Protein AF-A0A354YZM2-F1 (afdb_monomer_lite)

pLDDT: mean 81.42, std 16.95, range [34.06, 96.81]

Radius of gyration: 12.66 Å; chains: 1; bounding box: 30×36×30 Å

Sequence (90 aa):
MEITYLPDRKIISSKGDILTSPADVKGYDGLSPDQQILFDKFLNNFYQVWEFPEKHCPVKIRYVADKIPYLRVDFADDEWLHILSPTVWF

Foldseek 3Di:
DDPDDDPPPQDAAPVGDRADDCVQAACLVVDDPVQNVFVNLLLNVVRHPDPCCVQFHFRHWDWDPDPQIFIWTAGPNRDIWTRNGSPDID

Structure (mmCIF, N/CA/C/O backbone):
data_AF-A0A354YZM2-F1
#
_entry.id   AF-A0A354YZM2-F1
#
loop_
_atom_site.group_PDB
_atom_site.id
_atom_site.type_symbol
_atom_site.label_atom_id
_atom_site.label_alt_id
_atom_site.label_comp_id
_atom_site.label_asym_id
_atom_site.label_entity_id
_atom_site.label_seq_id
_atom_site.pdbx_PDB_ins_code
_atom_site.Cartn_x
_atom_site.Cartn_y
_atom_site.Cartn_z
_atom_site.occupancy
_atom_site.B_iso_or_equiv
_atom_site.auth_seq_id
_atom_site.auth_comp_id
_atom_site.auth_asym_id
_atom_site.auth_atom_id
_atom_site.pdbx_PDB_model_num
ATOM 1 N N . MET A 1 1 ? -2.434 23.169 6.115 1.00 34.06 1 MET A N 1
ATOM 2 C CA . MET A 1 1 ? -1.484 22.400 5.287 1.00 34.06 1 MET A CA 1
ATOM 3 C C . MET A 1 1 ? -2.339 21.588 4.332 1.00 34.06 1 MET A C 1
ATOM 5 O O . MET A 1 1 ? -2.852 20.549 4.721 1.00 34.06 1 MET A O 1
ATOM 9 N N . GLU A 1 2 ? -2.645 22.146 3.164 1.00 34.53 2 GLU A N 1
ATOM 10 C CA . GLU A 1 2 ? -3.450 21.456 2.153 1.00 34.53 2 GLU A CA 1
ATOM 11 C C . GLU A 1 2 ? -2.534 20.518 1.377 1.00 34.53 2 GLU A C 1
ATOM 13 O O . GLU A 1 2 ? -1.592 20.958 0.722 1.00 34.53 2 GLU A O 1
ATOM 18 N N . ILE A 1 3 ? -2.779 19.216 1.493 1.00 36.53 3 ILE A N 1
ATOM 19 C CA . ILE A 1 3 ? -2.175 18.241 0.592 1.00 36.53 3 ILE A CA 1
ATOM 20 C C . ILE A 1 3 ? -3.077 18.224 -0.639 1.00 36.53 3 ILE A C 1
ATOM 22 O O . ILE A 1 3 ? -4.117 17.572 -0.645 1.00 36.53 3 ILE A O 1
ATOM 26 N N . THR A 1 4 ? -2.714 18.990 -1.663 1.00 34.06 4 THR A N 1
ATOM 27 C CA . THR A 1 4 ? -3.371 18.946 -2.969 1.00 34.06 4 THR A CA 1
ATOM 28 C C . THR A 1 4 ? -3.071 17.592 -3.617 1.00 34.06 4 THR A C 1
ATOM 30 O O . THR A 1 4 ? -1.929 17.272 -3.963 1.00 34.06 4 THR A O 1
ATOM 33 N N . TYR A 1 5 ? -4.099 16.755 -3.731 1.00 38.88 5 TYR A N 1
ATOM 34 C CA . TYR A 1 5 ? -4.066 15.533 -4.529 1.00 38.88 5 TYR A CA 1
ATOM 35 C C . TYR A 1 5 ? -4.371 15.898 -5.981 1.00 38.88 5 TYR A C 1
ATOM 37 O O . TYR A 1 5 ? -5.393 16.520 -6.264 1.00 38.88 5 TYR A O 1
ATOM 45 N N . LEU A 1 6 ? -3.458 15.545 -6.888 1.00 42.56 6 LEU A N 1
ATOM 46 C CA . LEU A 1 6 ? -3.641 15.707 -8.327 1.00 42.56 6 LEU A CA 1
ATOM 47 C C . LEU A 1 6 ? -4.013 14.354 -8.956 1.00 42.56 6 LEU A C 1
ATOM 49 O O . LEU A 1 6 ? -3.435 13.339 -8.553 1.00 42.56 6 LEU A O 1
ATOM 53 N N . PRO A 1 7 ? -4.945 14.340 -9.927 1.00 46.25 7 PRO A N 1
ATOM 54 C CA . PRO A 1 7 ? -5.258 13.161 -10.729 1.00 46.25 7 PRO A CA 1
ATOM 55 C C . PRO A 1 7 ? -4.057 12.841 -11.641 1.00 46.25 7 PRO A C 1
ATOM 57 O O . PRO A 1 7 ? -3.383 13.760 -12.097 1.00 46.25 7 PRO A O 1
ATOM 60 N N . ASP A 1 8 ? -3.777 11.556 -11.875 1.00 49.47 8 ASP A N 1
ATOM 61 C CA . ASP A 1 8 ? -2.653 10.997 -12.664 1.00 49.47 8 ASP A CA 1
ATOM 62 C C . ASP A 1 8 ? -1.268 10.868 -11.989 1.00 49.47 8 ASP A C 1
ATOM 64 O O . ASP A 1 8 ? -0.220 11.024 -12.625 1.00 49.47 8 ASP A O 1
ATOM 68 N N . ARG A 1 9 ? -1.219 10.488 -10.704 1.00 59.47 9 ARG A N 1
ATOM 69 C CA . ARG A 1 9 ? 0.038 10.135 -10.006 1.00 59.47 9 ARG A CA 1
ATOM 70 C C . ARG A 1 9 ? 0.596 8.765 -10.418 1.00 59.47 9 ARG A C 1
ATOM 72 O O . ARG A 1 9 ? 0.574 7.821 -9.633 1.00 59.47 9 ARG A O 1
ATOM 79 N N . LYS A 1 10 ? 1.199 8.690 -11.605 1.00 59.00 10 LYS A N 1
ATOM 80 C CA . LYS A 1 10 ? 2.213 7.662 -11.891 1.00 59.00 10 LYS A CA 1
ATOM 81 C C . LYS A 1 10 ? 3.354 7.830 -10.889 1.00 59.00 10 LYS A C 1
ATOM 83 O O . LYS A 1 10 ? 3.958 8.903 -10.835 1.00 59.00 10 LYS A O 1
ATOM 88 N N . ILE A 1 11 ? 3.637 6.812 -10.079 1.00 65.12 11 ILE A N 1
ATOM 89 C CA . ILE A 1 11 ? 4.804 6.856 -9.192 1.00 65.12 11 ILE A CA 1
ATOM 90 C C . ILE A 1 11 ? 6.031 6.525 -10.039 1.00 65.12 11 ILE A C 1
ATOM 92 O O . ILE A 1 11 ? 5.977 5.628 -10.869 1.00 65.12 11 ILE A O 1
ATOM 96 N N . ILE A 1 12 ? 7.118 7.273 -9.879 1.00 62.16 12 ILE A N 1
ATOM 97 C CA . ILE A 1 12 ? 8.359 7.034 -10.619 1.00 62.16 12 ILE A CA 1
ATOM 98 C C . ILE A 1 12 ? 9.380 6.462 -9.637 1.00 62.16 12 ILE A C 1
ATOM 100 O O . ILE A 1 12 ? 9.578 7.034 -8.563 1.00 62.16 12 ILE A O 1
ATOM 104 N N . SER A 1 13 ? 9.995 5.327 -9.978 1.00 63.59 13 SER A N 1
ATOM 105 C CA . SER A 1 13 ? 11.059 4.721 -9.171 1.00 63.59 13 SER A CA 1
ATOM 106 C C . SER A 1 13 ? 12.283 5.642 -9.103 1.00 63.59 13 SER A C 1
ATOM 108 O O . SER A 1 13 ? 12.462 6.538 -9.931 1.00 63.59 13 SER A O 1
ATOM 110 N N . SER A 1 14 ? 13.201 5.378 -8.172 1.00 58.72 14 SER A N 1
ATOM 111 C CA . SER A 1 14 ? 14.507 6.058 -8.128 1.00 58.72 14 SER A CA 1
ATOM 112 C C . SER A 1 14 ? 15.335 5.888 -9.415 1.00 58.72 14 SER A C 1
ATOM 114 O O . SER A 1 14 ? 16.273 6.651 -9.643 1.00 58.72 14 SER A O 1
ATOM 116 N N . LYS A 1 15 ? 14.974 4.923 -10.273 1.00 61.28 15 LYS A N 1
ATOM 117 C CA . LYS A 1 15 ? 15.616 4.621 -11.560 1.00 61.28 15 LYS A CA 1
ATOM 118 C C . LYS A 1 15 ? 14.848 5.162 -12.773 1.00 61.28 15 LYS A C 1
ATOM 120 O O . LYS A 1 15 ? 15.327 5.020 -13.894 1.00 61.28 15 LYS A O 1
ATOM 125 N N . GLY A 1 16 ? 13.706 5.825 -12.567 1.00 61.06 16 GLY A N 1
ATOM 126 C CA . GLY A 1 16 ? 12.900 6.405 -13.645 1.00 61.06 16 GLY A CA 1
ATOM 127 C C . GLY A 1 16 ? 11.803 5.490 -14.198 1.00 61.06 16 GLY A C 1
ATOM 128 O O . GLY A 1 16 ? 11.151 5.864 -15.173 1.00 61.06 16 GLY A O 1
ATOM 129 N N . ASP A 1 17 ? 11.568 4.325 -13.589 1.00 65.62 17 ASP A N 1
ATOM 130 C CA . ASP A 1 17 ? 10.521 3.397 -14.026 1.00 65.62 17 ASP A CA 1
ATOM 131 C C . ASP A 1 17 ? 9.138 3.899 -13.613 1.00 65.62 17 ASP A C 1
ATOM 133 O O . ASP A 1 17 ? 8.959 4.404 -12.504 1.00 65.62 17 ASP A O 1
ATOM 137 N N . ILE A 1 18 ? 8.146 3.728 -14.489 1.00 65.62 18 ILE A N 1
ATOM 138 C CA . ILE A 1 18 ? 6.744 4.003 -14.164 1.00 65.62 18 ILE A CA 1
ATOM 139 C C . ILE A 1 18 ? 6.229 2.852 -13.301 1.00 65.62 18 ILE A C 1
ATOM 141 O O . ILE A 1 18 ? 6.072 1.728 -13.773 1.00 65.62 18 ILE A O 1
ATOM 145 N N . LEU A 1 19 ? 5.957 3.153 -12.040 1.00 72.25 19 LEU A N 1
ATOM 146 C CA . LEU A 1 19 ? 5.417 2.242 -11.048 1.00 72.25 19 LEU A CA 1
ATOM 147 C C . LEU A 1 19 ? 3.897 2.382 -10.946 1.00 72.25 19 LEU A C 1
ATOM 149 O O . LEU A 1 19 ? 3.306 3.401 -11.314 1.00 72.25 19 LEU A O 1
ATOM 153 N N . THR A 1 20 ? 3.278 1.335 -10.407 1.00 71.50 20 THR A N 1
ATOM 154 C CA . THR A 1 20 ? 1.826 1.241 -10.223 1.00 71.50 20 THR A CA 1
ATOM 155 C C . THR A 1 20 ? 1.317 2.385 -9.349 1.00 71.50 20 THR A C 1
ATOM 157 O O . THR A 1 20 ? 1.805 2.570 -8.229 1.00 71.50 20 THR A O 1
ATOM 160 N N . SER A 1 21 ? 0.331 3.136 -9.847 1.00 81.19 21 SER A N 1
ATOM 161 C CA . SER A 1 21 ? -0.365 4.154 -9.057 1.00 81.19 21 SER A CA 1
ATOM 162 C C . SER A 1 21 ? -1.269 3.465 -8.028 1.00 81.19 21 SER A C 1
ATOM 164 O O . SER A 1 21 ? -1.858 2.434 -8.352 1.00 81.19 21 SER A O 1
ATOM 166 N N . PRO A 1 22 ? -1.472 4.026 -6.822 1.00 83.62 22 PRO A N 1
ATOM 167 C CA . PRO A 1 22 ? -2.351 3.417 -5.821 1.00 83.62 22 PRO A CA 1
ATOM 168 C C . PRO A 1 22 ? -3.763 3.121 -6.350 1.00 83.62 22 PRO A C 1
ATOM 170 O O . PRO A 1 22 ? -4.306 2.050 -6.095 1.00 83.62 22 PRO A O 1
ATOM 173 N N . ALA A 1 23 ? -4.309 4.042 -7.150 1.00 86.00 23 ALA A N 1
ATOM 174 C CA . ALA A 1 23 ? -5.634 3.934 -7.759 1.00 86.00 23 ALA A CA 1
ATOM 175 C C . ALA A 1 23 ? -5.753 2.817 -8.811 1.00 86.00 23 ALA A C 1
ATOM 177 O O . ALA A 1 23 ? -6.852 2.336 -9.068 1.00 86.00 23 ALA A O 1
ATOM 178 N N . ASP A 1 24 ? -4.635 2.368 -9.389 1.00 87.69 24 ASP 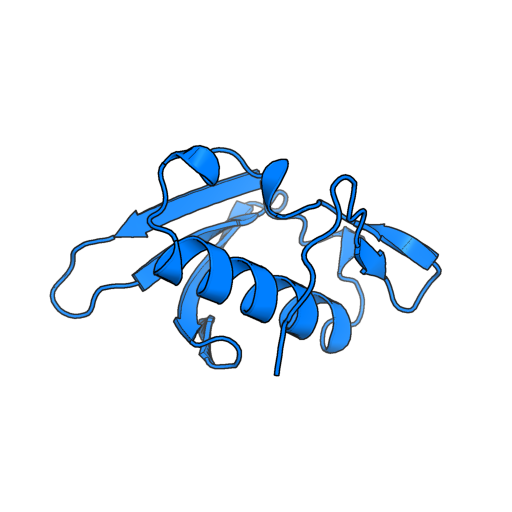A N 1
ATOM 179 C CA . ASP A 1 24 ? -4.626 1.274 -10.366 1.00 87.69 24 ASP A CA 1
ATOM 180 C C . ASP A 1 24 ? -4.673 -0.106 -9.678 1.00 87.69 24 ASP A C 1
ATOM 182 O O . ASP A 1 24 ? -4.864 -1.137 -10.328 1.00 87.69 24 ASP A O 1
ATOM 186 N N . VAL A 1 25 ? -4.507 -0.152 -8.349 1.00 91.06 25 VAL A N 1
ATOM 187 C CA . VAL A 1 25 ? -4.471 -1.397 -7.577 1.00 91.06 25 VAL A CA 1
ATOM 188 C C . VAL A 1 25 ? -5.886 -1.893 -7.305 1.00 91.06 25 VAL A C 1
ATOM 190 O O . VAL A 1 25 ? -6.722 -1.216 -6.701 1.00 91.06 25 VAL A O 1
ATOM 193 N N . LYS A 1 26 ? -6.154 -3.147 -7.682 1.00 94.12 26 LYS A N 1
ATOM 194 C CA . LYS A 1 26 ? -7.473 -3.758 -7.503 1.00 94.12 26 LYS A CA 1
ATOM 195 C C . LYS A 1 26 ? -7.899 -3.729 -6.034 1.00 94.12 26 LYS A C 1
ATOM 197 O O . LYS A 1 26 ? -7.271 -4.362 -5.191 1.00 94.12 26 LYS A O 1
ATOM 202 N N . GLY A 1 27 ? -9.031 -3.085 -5.758 1.00 93.56 27 GLY A N 1
ATOM 203 C CA . GLY A 1 27 ? -9.612 -2.984 -4.416 1.00 93.56 27 GLY A CA 1
ATOM 204 C C . GLY A 1 27 ? -9.369 -1.647 -3.715 1.00 93.56 27 GLY A C 1
ATOM 205 O O . GLY A 1 27 ? -9.973 -1.428 -2.668 1.00 93.56 27 GLY A O 1
ATOM 206 N N . TYR A 1 28 ? -8.572 -0.743 -4.299 1.00 93.31 28 TYR A N 1
ATOM 207 C CA . TYR A 1 28 ? -8.331 0.600 -3.762 1.00 93.31 28 TYR A CA 1
ATOM 208 C C . TYR A 1 28 ? -9.618 1.424 -3.598 1.00 93.31 28 TYR A C 1
ATOM 210 O O . TYR A 1 28 ? -9.859 1.998 -2.537 1.00 93.31 28 TYR A O 1
ATOM 218 N N . ASP A 1 29 ? -10.503 1.397 -4.597 1.00 92.56 29 ASP A N 1
ATOM 219 C CA . ASP A 1 29 ? -11.793 2.108 -4.559 1.00 92.56 29 ASP A CA 1
ATOM 220 C C . ASP A 1 29 ? -12.734 1.610 -3.449 1.00 92.56 29 ASP A C 1
ATOM 222 O O . ASP A 1 29 ? -13.675 2.300 -3.065 1.00 92.56 29 ASP A O 1
ATOM 226 N N . GLY A 1 30 ? -12.493 0.402 -2.929 1.00 91.94 30 GLY A N 1
ATOM 227 C CA . GLY A 1 30 ? -13.251 -0.174 -1.818 1.00 91.94 30 GLY A CA 1
ATOM 228 C C . GLY A 1 30 ? -12.736 0.226 -0.434 1.00 91.94 30 GLY A C 1
ATOM 229 O O . GLY A 1 30 ? -13.328 -0.178 0.567 1.00 91.94 30 GLY A O 1
ATOM 230 N N . LEU A 1 31 ? -11.628 0.967 -0.360 1.00 93.38 31 LEU A N 1
ATOM 231 C CA . LEU A 1 31 ? -11.028 1.425 0.889 1.00 93.38 31 LEU A CA 1
ATOM 232 C C . LEU A 1 31 ? -11.691 2.713 1.391 1.00 93.38 31 LEU A C 1
ATOM 234 O O . LEU A 1 31 ? -12.162 3.540 0.614 1.00 93.38 31 LEU A O 1
ATOM 238 N N . SER A 1 32 ? -11.687 2.914 2.710 1.00 94.31 32 SER A N 1
ATOM 239 C CA . SER A 1 32 ? -12.057 4.208 3.291 1.00 94.31 32 SER A CA 1
ATOM 240 C C . SER A 1 32 ? -11.004 5.284 2.969 1.00 94.31 32 SER A C 1
ATOM 242 O O . SER A 1 32 ? -9.851 4.943 2.696 1.00 94.31 32 SER A O 1
ATOM 244 N N . PRO A 1 33 ? -11.334 6.585 3.072 1.00 93.19 33 PRO A N 1
ATOM 245 C CA . PRO A 1 33 ? -10.361 7.657 2.843 1.00 93.19 33 PRO A CA 1
ATOM 246 C C . PRO A 1 33 ? -9.082 7.521 3.688 1.00 93.19 33 PRO A C 1
ATOM 248 O O . PRO A 1 33 ? -7.979 7.710 3.182 1.00 93.19 33 PRO A O 1
ATOM 251 N N . ASP A 1 34 ? -9.201 7.112 4.955 1.00 91.50 34 ASP A N 1
ATOM 252 C CA . ASP A 1 34 ? -8.039 6.903 5.831 1.00 91.50 34 ASP A CA 1
ATOM 253 C C . ASP A 1 34 ? -7.165 5.725 5.375 1.00 91.50 34 ASP A C 1
ATOM 255 O O . ASP A 1 34 ? -5.937 5.781 5.450 1.00 91.50 34 ASP A O 1
ATOM 259 N N . GLN A 1 35 ? -7.792 4.660 4.872 1.00 93.94 35 GLN A N 1
ATOM 260 C CA . GLN A 1 35 ? -7.103 3.489 4.330 1.00 93.94 35 GLN A CA 1
ATOM 261 C C . GLN A 1 35 ? -6.401 3.814 3.006 1.00 93.94 35 GLN A C 1
ATOM 263 O O . GLN A 1 35 ? -5.277 3.366 2.791 1.00 93.94 35 GLN A O 1
ATOM 268 N N . GLN A 1 36 ? -7.021 4.631 2.153 1.00 93.56 36 GLN A N 1
ATOM 269 C CA . GLN A 1 36 ? -6.399 5.146 0.933 1.00 93.56 36 GLN A CA 1
ATOM 270 C C . GLN A 1 36 ? -5.163 5.987 1.268 1.00 93.56 36 GLN A C 1
ATOM 272 O O . GLN A 1 36 ? -4.079 5.716 0.762 1.00 93.56 36 GLN A O 1
ATOM 277 N N . ILE A 1 37 ? -5.274 6.924 2.218 1.00 93.31 37 ILE A N 1
ATOM 278 C CA . ILE A 1 37 ? -4.137 7.739 2.680 1.00 93.31 37 ILE A CA 1
ATOM 279 C C . ILE A 1 37 ? -3.014 6.865 3.257 1.00 93.31 37 ILE A C 1
ATOM 281 O O . ILE A 1 37 ? -1.833 7.148 3.036 1.00 93.31 37 ILE A O 1
ATOM 285 N N . LEU A 1 38 ? -3.358 5.824 4.023 1.00 93.06 38 LEU A N 1
ATOM 286 C CA . LEU A 1 38 ? -2.384 4.869 4.550 1.00 93.06 38 LEU A CA 1
ATOM 287 C C . LEU A 1 38 ? -1.648 4.155 3.413 1.00 93.06 38 LEU A C 1
ATOM 289 O O . LEU A 1 38 ? -0.417 4.106 3.429 1.00 93.06 38 LEU A O 1
ATOM 293 N N . PHE A 1 39 ? -2.385 3.636 2.431 1.00 93.81 39 PHE A N 1
ATOM 294 C CA . PHE A 1 39 ? -1.796 2.918 1.311 1.00 93.81 39 PHE A CA 1
ATOM 295 C C . PHE A 1 39 ? -0.916 3.813 0.438 1.00 93.81 39 PHE A C 1
ATOM 297 O O . PHE A 1 39 ? 0.207 3.429 0.128 1.00 93.81 39 PHE A O 1
ATOM 304 N N . ASP A 1 40 ? -1.363 5.026 0.120 1.00 91.75 40 ASP A N 1
ATOM 305 C CA . ASP A 1 40 ? -0.598 5.988 -0.676 1.00 91.75 40 ASP A CA 1
ATOM 306 C C . ASP A 1 40 ? 0.758 6.302 -0.029 1.00 91.75 40 ASP A C 1
ATOM 308 O O . ASP A 1 40 ? 1.801 6.298 -0.688 1.00 91.75 40 ASP A O 1
ATOM 312 N N . LYS A 1 41 ? 0.761 6.542 1.290 1.00 91.00 41 LYS A N 1
ATOM 313 C CA . LYS A 1 41 ? 1.993 6.816 2.041 1.00 91.00 41 LYS A CA 1
ATOM 314 C C . LYS A 1 41 ? 2.885 5.585 2.151 1.00 91.00 41 LYS A C 1
ATOM 316 O O . LYS A 1 41 ? 4.101 5.723 2.032 1.00 91.00 41 LYS A O 1
ATOM 321 N N . PHE A 1 42 ? 2.298 4.408 2.375 1.00 91.75 42 PHE A N 1
ATOM 322 C CA . PHE A 1 42 ? 3.030 3.145 2.334 1.00 91.75 42 PHE A CA 1
ATOM 323 C C . PHE A 1 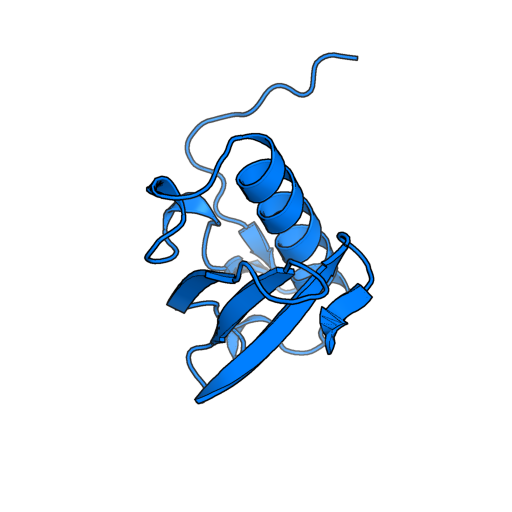42 ? 3.731 2.987 0.986 1.00 91.75 42 PHE A C 1
ATOM 325 O O . PHE A 1 42 ? 4.935 2.773 0.965 1.00 91.75 42 PHE A O 1
ATOM 332 N N . LEU A 1 43 ? 3.007 3.144 -0.122 1.00 88.38 43 LEU A N 1
ATOM 333 C CA . LEU A 1 43 ? 3.523 2.849 -1.452 1.00 88.38 43 LEU A CA 1
ATOM 334 C C . LEU A 1 43 ? 4.652 3.809 -1.841 1.00 88.38 43 LEU A C 1
ATOM 336 O O . LEU A 1 43 ? 5.680 3.386 -2.365 1.00 88.38 43 LEU A O 1
ATOM 340 N N . ASN A 1 44 ? 4.505 5.090 -1.488 1.00 86.00 44 ASN A N 1
ATOM 341 C CA . ASN A 1 44 ? 5.572 6.076 -1.631 1.00 86.00 44 ASN A CA 1
ATOM 342 C C . ASN A 1 44 ? 6.838 5.679 -0.851 1.00 86.00 44 ASN A C 1
ATOM 344 O O . ASN A 1 44 ? 7.938 5.767 -1.387 1.00 86.00 44 ASN A O 1
ATOM 348 N N . ASN A 1 45 ? 6.697 5.243 0.402 1.00 86.88 45 ASN A N 1
ATOM 349 C CA . ASN A 1 45 ? 7.844 4.853 1.223 1.00 86.88 45 ASN A CA 1
ATOM 350 C C . ASN A 1 45 ? 8.466 3.539 0.739 1.00 86.88 45 ASN A C 1
ATOM 352 O O . ASN A 1 45 ? 9.685 3.440 0.633 1.00 86.88 45 ASN A O 1
ATOM 356 N N . PHE A 1 46 ? 7.632 2.554 0.410 1.00 86.00 46 PHE A N 1
ATOM 357 C CA . PHE A 1 46 ? 8.027 1.239 -0.078 1.00 86.00 46 PHE A CA 1
ATOM 358 C C . PHE A 1 46 ? 8.920 1.359 -1.315 1.00 86.00 46 PHE A C 1
ATOM 360 O O . PHE A 1 46 ? 10.039 0.849 -1.323 1.00 86.00 46 PHE A O 1
ATOM 367 N N . TYR A 1 47 ? 8.490 2.134 -2.311 1.00 82.62 47 TYR A N 1
ATOM 368 C CA . TYR A 1 47 ? 9.264 2.347 -3.532 1.00 82.62 47 TYR A CA 1
ATOM 369 C C . TYR A 1 47 ? 10.538 3.185 -3.349 1.00 82.62 47 TYR A C 1
ATOM 371 O O . TYR A 1 47 ? 11.409 3.149 -4.216 1.00 82.62 47 TYR A O 1
ATOM 379 N N . GLN A 1 48 ? 10.675 3.925 -2.245 1.00 79.81 48 GLN A N 1
ATOM 380 C CA . GLN A 1 48 ? 11.902 4.665 -1.930 1.00 79.81 48 GLN A CA 1
ATOM 381 C C . GLN A 1 48 ? 12.969 3.805 -1.246 1.00 79.81 48 GLN A C 1
ATOM 383 O O . GLN A 1 48 ? 14.154 4.099 -1.386 1.00 79.81 48 GLN A O 1
ATOM 388 N N . VAL A 1 49 ? 12.571 2.775 -0.492 1.00 78.38 49 VAL A N 1
ATOM 389 C CA . VAL A 1 49 ? 13.506 1.947 0.295 1.00 78.38 49 VAL A CA 1
ATOM 390 C C . VAL A 1 49 ? 13.906 0.649 -0.401 1.00 78.38 49 VAL A C 1
ATOM 392 O O . VAL A 1 49 ? 14.889 0.025 -0.008 1.00 78.38 49 VAL A O 1
ATOM 395 N N . TRP A 1 50 ? 13.159 0.231 -1.421 1.00 73.88 50 TRP A N 1
ATOM 396 C CA . TRP A 1 50 ? 13.432 -0.993 -2.165 1.00 73.88 50 TRP A CA 1
ATOM 397 C C . TRP A 1 50 ? 14.451 -0.784 -3.289 1.00 73.88 50 TRP A C 1
ATOM 399 O O . TRP A 1 50 ? 14.393 0.194 -4.028 1.00 73.88 50 TRP A O 1
ATOM 409 N N . GLU A 1 51 ? 15.378 -1.734 -3.446 1.00 68.75 51 GLU A N 1
ATOM 410 C CA . GLU A 1 51 ? 16.437 -1.669 -4.466 1.00 68.75 51 GLU A CA 1
ATOM 411 C C . GLU A 1 51 ? 15.914 -1.968 -5.888 1.00 68.75 51 GLU A C 1
ATOM 413 O O . GLU A 1 51 ? 16.452 -1.450 -6.873 1.00 68.75 51 GLU A O 1
ATOM 418 N N . PHE A 1 52 ? 14.847 -2.771 -5.995 1.00 71.81 52 PHE A N 1
ATOM 419 C CA . PHE A 1 52 ? 14.202 -3.193 -7.253 1.00 71.81 52 PHE A CA 1
ATOM 420 C C . PHE A 1 52 ? 12.660 -3.133 -7.162 1.00 71.81 52 PHE A C 1
ATOM 422 O O . PHE A 1 52 ? 11.994 -4.170 -7.244 1.00 71.81 52 PHE A O 1
ATOM 429 N N . PRO A 1 53 ? 12.065 -1.946 -6.934 1.00 70.88 53 PRO A N 1
ATOM 430 C CA . PRO A 1 53 ? 10.625 -1.783 -6.711 1.00 70.88 53 PRO A CA 1
ATOM 431 C C . PRO A 1 53 ? 9.758 -2.231 -7.896 1.00 70.88 53 PRO A C 1
ATOM 433 O O . PRO A 1 53 ? 8.611 -2.625 -7.707 1.00 70.88 53 PRO A O 1
ATOM 436 N N . GLU A 1 54 ? 10.305 -2.226 -9.111 1.00 69.25 54 GLU A N 1
ATOM 437 C CA . GLU A 1 54 ? 9.627 -2.641 -10.340 1.00 69.25 54 GLU A CA 1
ATOM 438 C C . GLU A 1 54 ? 9.175 -4.110 -10.324 1.00 69.25 54 GLU A C 1
ATOM 440 O O . GLU A 1 54 ? 8.202 -4.466 -10.988 1.00 69.25 54 GLU A O 1
ATOM 445 N N . LYS A 1 55 ? 9.843 -4.963 -9.536 1.00 73.50 55 LYS A N 1
ATOM 446 C CA . LYS A 1 55 ? 9.474 -6.378 -9.377 1.00 73.50 55 LYS A CA 1
ATOM 447 C C . LYS A 1 55 ? 8.350 -6.588 -8.362 1.00 73.50 55 LYS A C 1
ATOM 449 O O . LYS A 1 55 ? 7.633 -7.576 -8.458 1.00 73.50 55 LYS A O 1
ATOM 454 N N . HIS A 1 56 ? 8.151 -5.629 -7.461 1.00 78.69 56 HIS A N 1
ATOM 455 C CA . HIS A 1 56 ? 7.185 -5.691 -6.365 1.00 78.69 56 HIS A CA 1
ATOM 456 C C . HIS A 1 56 ? 6.050 -4.702 -6.628 1.00 78.69 56 HIS A C 1
ATOM 458 O O . HIS A 1 56 ? 5.761 -3.802 -5.837 1.00 78.69 56 HIS A O 1
ATOM 464 N N . CYS A 1 57 ? 5.406 -4.862 -7.786 1.00 86.25 57 CYS A N 1
ATOM 465 C CA . CYS A 1 57 ? 4.226 -4.084 -8.143 1.00 86.25 57 CYS A CA 1
ATOM 466 C C . CYS A 1 57 ? 2.990 -4.635 -7.407 1.00 86.25 57 CYS A C 1
ATOM 468 O O . CYS A 1 57 ? 2.678 -5.820 -7.562 1.00 86.25 57 CYS A O 1
ATOM 470 N N . PRO A 1 58 ? 2.260 -3.815 -6.628 1.00 90.88 58 PRO A N 1
ATOM 471 C CA . PRO A 1 58 ? 1.032 -4.242 -5.972 1.00 90.88 58 PRO A CA 1
ATOM 472 C C . PRO A 1 58 ? -0.056 -4.503 -7.016 1.00 90.88 58 PRO A C 1
ATOM 474 O O . PRO A 1 58 ? -0.331 -3.663 -7.870 1.00 90.88 58 PRO A O 1
ATOM 477 N N . VAL A 1 59 ? -0.710 -5.658 -6.930 1.00 93.25 59 VAL A N 1
ATOM 478 C CA . VAL A 1 59 ? -1.785 -6.055 -7.858 1.00 93.25 59 VAL A CA 1
ATOM 479 C C . VAL A 1 59 ? -3.159 -6.009 -7.206 1.00 93.25 59 VAL A C 1
ATOM 481 O O . VAL A 1 59 ? -4.176 -5.867 -7.890 1.00 93.25 59 VAL A O 1
ATOM 484 N N . LYS A 1 60 ? -3.212 -6.133 -5.878 1.00 94.88 60 LYS A N 1
ATOM 485 C CA . LYS A 1 60 ? -4.462 -6.163 -5.128 1.00 94.88 60 LYS A CA 1
ATOM 486 C C . LYS A 1 60 ? -4.270 -5.619 -3.723 1.00 94.88 60 LYS A C 1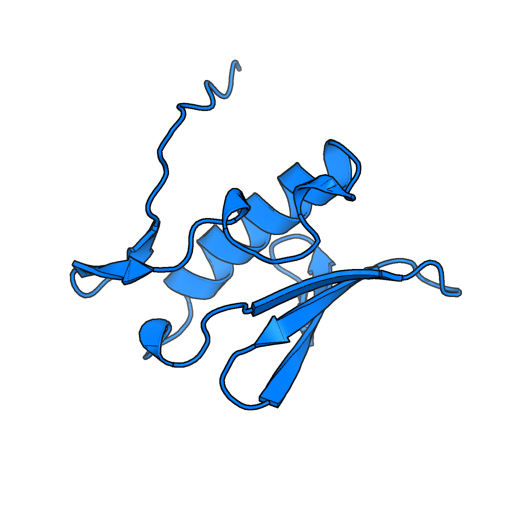
ATOM 488 O O . LYS A 1 60 ? -3.282 -5.918 -3.065 1.00 94.88 60 LYS A O 1
ATOM 493 N N . ILE A 1 61 ? -5.267 -4.887 -3.244 1.00 96.25 61 ILE A N 1
ATOM 494 C CA . ILE A 1 61 ? -5.348 -4.416 -1.869 1.00 96.25 61 ILE A CA 1
ATOM 495 C C . ILE A 1 61 ? -6.708 -4.742 -1.269 1.00 96.25 61 ILE A C 1
ATOM 497 O O . ILE A 1 61 ? -7.739 -4.727 -1.945 1.00 96.25 61 ILE A O 1
ATOM 501 N N . ARG A 1 62 ? -6.717 -5.066 0.023 1.00 96.81 62 ARG A N 1
ATOM 502 C CA . ARG A 1 62 ? -7.948 -5.211 0.798 1.00 96.81 62 ARG A CA 1
ATOM 503 C C . ARG A 1 62 ? -7.730 -4.857 2.258 1.00 96.81 62 ARG A C 1
ATOM 505 O O . ARG A 1 62 ? -6.686 -5.162 2.831 1.00 96.81 62 ARG A O 1
ATOM 512 N N . TYR A 1 63 ? -8.761 -4.303 2.877 1.00 96.25 63 TYR A N 1
ATOM 513 C CA . TYR A 1 63 ? -8.818 -4.181 4.325 1.00 96.25 63 TYR A CA 1
ATOM 514 C C . TYR A 1 63 ? -9.144 -5.530 4.972 1.00 96.25 63 TYR A C 1
ATOM 516 O O . TYR A 1 63 ? -9.985 -6.289 4.480 1.00 96.25 63 TYR A O 1
ATOM 524 N N . VAL A 1 64 ? -8.470 -5.831 6.078 1.00 96.31 64 VAL A N 1
ATOM 525 C CA . VAL A 1 64 ? -8.703 -7.027 6.882 1.00 96.31 64 VAL A CA 1
ATOM 526 C C . VAL A 1 64 ? -9.080 -6.598 8.294 1.00 96.31 64 VAL A C 1
ATOM 528 O O . VAL A 1 64 ? -8.257 -6.070 9.037 1.00 96.31 64 VAL A O 1
ATOM 531 N N . ALA A 1 65 ?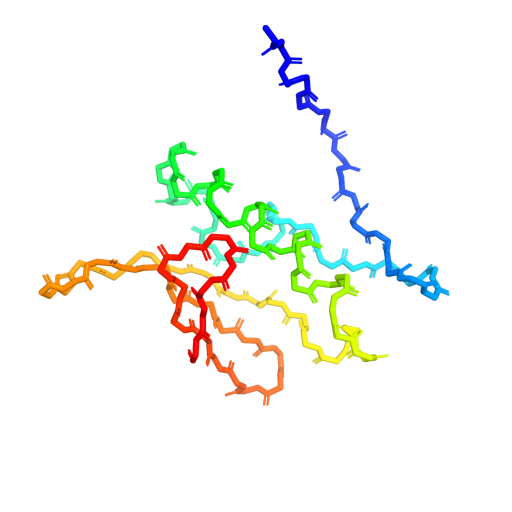 -10.338 -6.842 8.659 1.00 92.75 65 ALA A N 1
ATOM 532 C CA . ALA A 1 65 ? -10.868 -6.603 9.998 1.00 92.75 65 ALA A CA 1
ATOM 533 C C . ALA A 1 65 ? -10.599 -7.817 10.908 1.00 92.75 65 ALA A C 1
ATOM 535 O O . ALA A 1 65 ? -11.509 -8.582 11.221 1.00 92.75 65 ALA A O 1
ATOM 536 N N . ASP A 1 66 ? -9.333 -8.030 11.268 1.00 89.94 66 ASP A N 1
ATOM 537 C CA . ASP A 1 66 ? -8.925 -9.017 12.280 1.00 89.94 66 ASP A CA 1
ATOM 538 C C . ASP A 1 66 ? -8.795 -8.345 13.667 1.00 89.94 66 ASP A C 1
ATOM 540 O O . ASP A 1 66 ? -9.117 -7.166 13.826 1.00 89.94 66 ASP A O 1
ATOM 544 N N . LYS A 1 67 ? -8.298 -9.066 14.682 1.00 90.31 67 LYS A N 1
ATOM 545 C CA . LYS A 1 67 ? -8.019 -8.543 16.035 1.00 90.31 67 LYS A CA 1
ATOM 546 C C . LYS A 1 67 ? -7.215 -7.242 16.013 1.00 90.31 67 LYS A C 1
ATOM 548 O O . LYS A 1 67 ? -7.463 -6.358 16.827 1.00 90.31 67 LYS A O 1
ATOM 553 N N . ILE A 1 68 ? -6.255 -7.153 15.095 1.00 89.38 68 ILE A N 1
ATOM 554 C CA . ILE A 1 68 ? -5.549 -5.923 14.744 1.00 89.38 68 ILE A CA 1
ATOM 555 C C . ILE A 1 68 ? -5.849 -5.685 13.266 1.00 89.38 68 ILE A C 1
ATOM 557 O O . ILE A 1 68 ? -5.413 -6.491 12.444 1.00 89.38 68 ILE A O 1
ATOM 561 N N . PRO A 1 69 ? -6.622 -4.648 12.913 1.00 92.75 69 PRO A N 1
ATOM 562 C CA . PRO A 1 69 ? -6.957 -4.404 11.522 1.00 92.75 69 PRO A CA 1
ATOM 563 C C . PRO A 1 69 ? -5.769 -3.903 10.707 1.00 92.75 69 PRO A C 1
ATOM 565 O O . PRO A 1 69 ? -4.933 -3.156 11.214 1.00 92.75 69 PRO A O 1
ATOM 568 N N . TYR A 1 70 ? -5.729 -4.272 9.429 1.00 96.00 70 TYR A N 1
ATOM 569 C CA . TYR A 1 70 ? -4.616 -3.944 8.540 1.00 96.00 70 TYR A CA 1
ATOM 570 C C . TYR A 1 70 ? -5.037 -3.878 7.075 1.00 96.00 70 TYR A C 1
ATOM 572 O O . TYR A 1 70 ? -6.120 -4.335 6.695 1.00 96.00 70 TYR A O 1
ATOM 580 N N . LEU A 1 71 ? -4.159 -3.324 6.238 1.00 96.69 71 LEU A N 1
ATOM 581 C CA . LEU A 1 71 ? -4.262 -3.469 4.790 1.00 96.69 71 LEU A CA 1
ATOM 582 C C . LEU A 1 71 ? -3.384 -4.632 4.350 1.00 96.69 71 LEU A C 1
ATOM 584 O O . LEU A 1 71 ? -2.186 -4.654 4.620 1.00 96.69 71 LEU A O 1
ATOM 588 N N . ARG A 1 72 ? -3.983 -5.602 3.666 1.00 96.62 72 ARG A N 1
ATOM 589 C CA . ARG A 1 72 ? -3.236 -6.631 2.953 1.00 96.62 72 ARG A CA 1
ATOM 590 C C . ARG A 1 72 ? -3.016 -6.172 1.526 1.00 96.62 72 ARG A C 1
ATOM 592 O O . ARG A 1 72 ? -3.994 -5.867 0.840 1.00 96.62 72 ARG A O 1
ATOM 599 N N . VAL A 1 73 ? -1.766 -6.203 1.090 1.00 95.12 73 VAL A N 1
ATOM 600 C CA . VAL A 1 73 ? -1.379 -5.910 -0.290 1.00 95.12 73 VAL A CA 1
ATOM 601 C C . VAL A 1 73 ? -0.734 -7.146 -0.877 1.00 95.12 73 VAL A C 1
ATOM 603 O O . VAL A 1 73 ? 0.240 -7.635 -0.320 1.00 95.12 73 VAL A O 1
ATOM 606 N N . ASP A 1 74 ? -1.312 -7.665 -1.955 1.00 94.50 74 ASP A N 1
ATOM 607 C CA . ASP A 1 74 ? -0.743 -8.757 -2.740 1.00 94.50 74 ASP A CA 1
ATOM 608 C C . ASP A 1 74 ? 0.045 -8.148 -3.918 1.00 94.50 74 ASP A C 1
ATOM 610 O O . ASP A 1 74 ? -0.421 -7.190 -4.554 1.00 94.50 74 ASP A O 1
ATOM 614 N N . PHE A 1 75 ? 1.222 -8.698 -4.204 1.00 91.25 75 PHE A N 1
ATOM 615 C CA . PHE A 1 75 ? 2.160 -8.250 -5.234 1.00 91.25 75 PHE A CA 1
ATOM 616 C C . PHE A 1 75 ? 2.202 -9.224 -6.421 1.00 91.25 75 PHE A C 1
ATOM 618 O O . PHE A 1 75 ? 1.681 -10.338 -6.359 1.00 9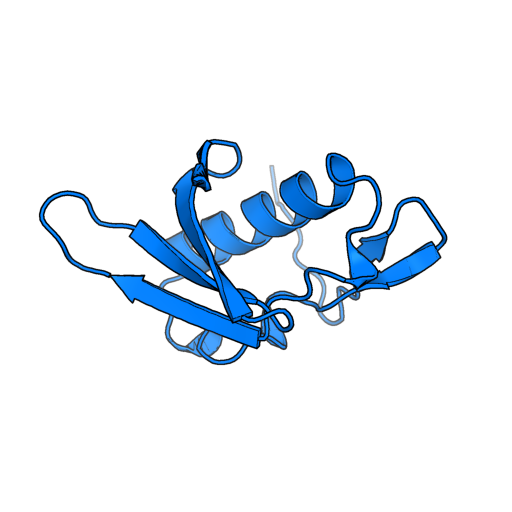1.25 75 PHE A O 1
ATOM 625 N N . ALA A 1 76 ? 2.757 -8.771 -7.547 1.00 88.00 76 ALA A N 1
ATOM 626 C CA . ALA A 1 76 ? 2.807 -9.533 -8.799 1.00 88.00 76 ALA A CA 1
ATOM 627 C C . ALA A 1 76 ? 3.730 -10.766 -8.755 1.00 88.00 76 ALA A C 1
ATOM 629 O O . ALA A 1 76 ? 3.626 -11.638 -9.613 1.00 88.00 76 ALA A O 1
ATOM 630 N N . ASP A 1 77 ? 4.630 -10.826 -7.782 1.00 87.69 77 ASP A N 1
ATOM 631 C CA . ASP A 1 77 ? 5.597 -11.896 -7.531 1.00 87.69 77 ASP A CA 1
ATOM 632 C C . ASP A 1 77 ? 5.085 -12.949 -6.531 1.00 87.69 77 ASP A C 1
ATOM 634 O O . ASP A 1 77 ? 5.870 -13.714 -5.976 1.00 87.69 77 ASP A O 1
ATOM 638 N N . ASP A 1 78 ? 3.767 -12.986 -6.308 1.00 87.12 78 ASP A N 1
ATOM 639 C CA . ASP A 1 78 ? 3.072 -13.845 -5.342 1.00 87.12 78 ASP A CA 1
ATOM 640 C C . ASP A 1 78 ? 3.415 -13.568 -3.861 1.00 87.12 78 ASP A C 1
ATOM 642 O O . ASP A 1 78 ? 2.928 -14.272 -2.966 1.00 87.12 78 ASP A O 1
ATOM 646 N N . GLU A 1 79 ? 4.175 -12.507 -3.564 1.00 90.75 79 GLU A N 1
ATOM 647 C CA . GLU A 1 79 ? 4.356 -12.013 -2.201 1.00 90.75 79 GLU A CA 1
ATOM 648 C C . GLU A 1 79 ? 3.153 -11.180 -1.738 1.00 90.75 79 GLU A C 1
ATOM 650 O O . GLU A 1 79 ? 2.340 -10.672 -2.517 1.00 90.75 79 GLU A O 1
ATOM 655 N N . TRP A 1 80 ? 3.009 -11.031 -0.424 1.00 93.75 80 TRP A N 1
ATOM 656 C CA . TRP A 1 80 ? 2.023 -10.132 0.160 1.00 93.75 80 TRP A CA 1
ATOM 657 C C . TRP A 1 80 ? 2.554 -9.529 1.452 1.00 93.75 80 TRP A C 1
ATOM 659 O O . TRP A 1 80 ? 3.321 -10.165 2.166 1.00 93.75 80 TRP A O 1
ATOM 669 N N . LEU A 1 81 ? 2.102 -8.314 1.760 1.00 93.38 81 LEU A N 1
ATOM 670 C CA . LEU A 1 81 ? 2.489 -7.595 2.969 1.00 93.38 81 LEU A CA 1
ATOM 671 C C . LEU A 1 81 ? 1.281 -7.244 3.831 1.00 93.38 81 LEU A C 1
ATOM 673 O O . LEU A 1 81 ? 0.191 -6.917 3.345 1.00 93.38 81 LEU A O 1
ATOM 677 N N . HIS A 1 82 ? 1.513 -7.291 5.136 1.00 94.38 82 HIS A N 1
ATOM 678 C CA . HIS A 1 82 ? 0.634 -6.827 6.190 1.00 94.38 82 HIS A CA 1
ATOM 679 C C . HIS A 1 82 ? 0.998 -5.384 6.553 1.00 94.38 82 HIS A C 1
ATOM 681 O O . HIS A 1 82 ? 1.968 -5.143 7.263 1.00 94.38 82 HIS A O 1
ATOM 687 N N . ILE A 1 83 ? 0.212 -4.405 6.108 1.00 94.88 83 ILE A N 1
ATOM 688 C CA . ILE A 1 83 ? 0.489 -2.984 6.352 1.00 94.88 83 ILE A CA 1
ATOM 689 C C . ILE A 1 83 ? -0.285 -2.504 7.579 1.00 94.88 83 ILE A C 1
ATOM 691 O O . ILE A 1 83 ? -1.515 -2.399 7.553 1.00 94.88 83 ILE A O 1
ATOM 695 N N . LEU A 1 84 ? 0.459 -2.159 8.632 1.00 92.81 84 LEU A N 1
ATOM 696 C CA . LEU A 1 84 ? -0.072 -1.540 9.852 1.00 92.81 84 LEU A CA 1
ATOM 697 C C . LEU A 1 84 ? 0.062 -0.017 9.832 1.00 92.81 84 LEU A C 1
ATOM 699 O O . LEU A 1 84 ? -0.760 0.695 10.405 1.00 92.81 84 LEU A O 1
ATOM 703 N N . SER A 1 85 ? 1.118 0.495 9.201 1.00 92.75 85 SER A N 1
ATOM 704 C CA . SER A 1 85 ? 1.381 1.928 9.094 1.00 92.75 85 SER A CA 1
ATOM 705 C C . SER A 1 85 ? 2.204 2.235 7.838 1.00 92.75 85 SER A C 1
ATOM 707 O O . SER A 1 85 ? 2.740 1.315 7.216 1.00 92.75 85 SER A O 1
ATOM 709 N N . PRO A 1 86 ? 2.384 3.518 7.476 1.00 90.06 86 PRO A N 1
ATOM 710 C CA . PRO A 1 86 ? 3.210 3.894 6.335 1.00 90.06 86 PRO A CA 1
ATOM 711 C C . PRO A 1 86 ? 4.681 3.489 6.430 1.00 90.06 86 PRO A C 1
ATOM 713 O O . PRO A 1 86 ? 5.393 3.706 5.460 1.00 90.06 86 PRO A O 1
ATOM 716 N N . THR A 1 87 ? 5.161 3.018 7.586 1.00 90.06 87 THR A N 1
ATOM 717 C CA . THR A 1 87 ? 6.561 2.623 7.844 1.00 90.06 87 THR A CA 1
ATOM 718 C C . THR A 1 87 ? 6.681 1.252 8.515 1.00 90.06 87 THR A C 1
ATOM 720 O O . THR A 1 87 ? 7.784 0.844 8.867 1.00 90.06 87 THR A O 1
ATOM 723 N N . VAL A 1 88 ? 5.562 0.557 8.744 1.00 89.94 88 VAL A N 1
ATOM 724 C CA . VAL A 1 88 ? 5.521 -0.736 9.438 1.00 89.94 88 VAL A CA 1
ATOM 725 C C . VAL A 1 88 ? 4.700 -1.717 8.610 1.00 89.94 88 VAL A C 1
ATOM 727 O O . VAL A 1 88 ? 3.470 -1.6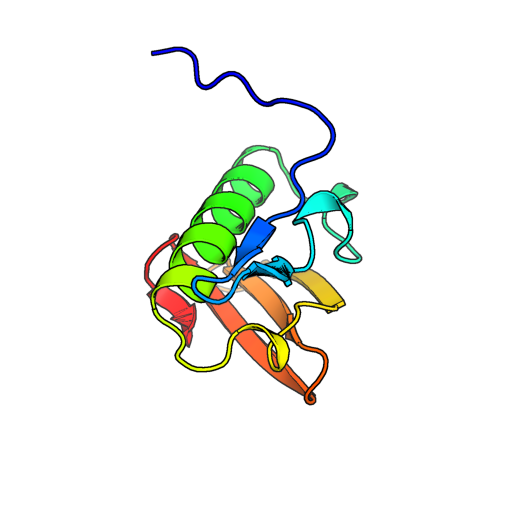09 8.537 1.00 89.94 88 VAL A O 1
ATOM 730 N N . TRP A 1 89 ? 5.403 -2.674 8.009 1.00 90.81 89 TRP A N 1
ATOM 731 C CA . TRP A 1 89 ? 4.854 -3.773 7.223 1.00 90.81 89 TRP A CA 1
ATOM 732 C C . TRP A 1 89 ? 5.735 -5.025 7.349 1.00 90.81 89 TRP A C 1
ATOM 734 O O . TRP A 1 89 ? 6.924 -4.901 7.651 1.00 90.81 89 TRP A O 1
ATOM 744 N N . PHE A 1 90 ? 5.157 -6.210 7.149 1.00 89.31 90 PHE A N 1
ATOM 745 C CA . PHE A 1 90 ? 5.840 -7.510 7.189 1.00 89.31 90 PHE A CA 1
ATOM 746 C C . PHE A 1 90 ? 5.085 -8.570 6.387 1.00 89.31 90 PHE A C 1
ATOM 748 O O . PHE A 1 90 ? 3.902 -8.314 6.055 1.00 89.31 90 PHE A O 1
#

Organism: NCBI:txid863

Secondary structure (DSSP, 8-state):
----PPS---EE-TTS-EEPPGGGSBTGGGS-HHHHHHHHHHHHHHHHH-S-GGG--EEEEEEE-SSS-EEEEEETTS-EEEEEETTEE-